Protein AF-A0A8T4PEE8-F1 (afdb_monomer)

Secondary structure (DSSP, 8-state):
----PPPPPP-----PPPPGGGGTT--S----------------EE-TT--EEE-SSEEEEE-TTS-EEEEEE---

pLDDT: mean 70.34, std 17.91, range [41.25, 96.44]

Radius of gyration: 25.06 Å; Cα contacts (8 Å, |Δi|>4): 56; chains: 1; bounding box: 60×36×49 Å

Sequence (76 aa):
MLSTYKPKSIQVIGFDRFDYDFLKNIRRDLVISIPFIHAQEINYVVDANGNLISDGKYYREYNGLNQLVRLGNTST

Solvent-accessible surface area (backbone atoms only — not comparable to full-atom values): 5519 Å² total; per-residue (Å²): 138,86,87,81,86,76,84,80,81,85,80,80,80,77,82,75,83,80,74,78,79,79,65,82,78,69,70,98,68,86,81,78,82,72,81,86,72,83,79,78,83,73,58,72,40,62,50,97,88,67,48,72,33,30,54,76,51,40,39,44,42,63,49,100,82,75,42,81,75,46,76,46,73,50,81,127

Foldseek 3Di:
DDDDDDDDDDDDDDDDDDDPVVPPDDPPDPPDPDPPDPPDDFDWDADPVRHTQDRPFWGFDADPVRHTPDIDGPDD

Structure (mmCIF, N/CA/C/O backbone):
data_AF-A0A8T4PEE8-F1
#
_entry.id   AF-A0A8T4PEE8-F1
#
loop_
_atom_site.group_PDB
_atom_site.id
_atom_site.type_symbol
_atom_site.label_atom_id
_atom_site.label_alt_id
_atom_site.label_comp_id
_atom_site.label_asym_id
_atom_site.label_entity_id
_atom_site.label_seq_id
_atom_site.pdbx_PDB_ins_code
_atom_site.Cartn_x
_atom_site.Cartn_y
_atom_site.Cartn_z
_atom_site.occupancy
_atom_site.B_iso_or_equiv
_atom_site.auth_seq_id
_atom_site.auth_comp_id
_atom_site.auth_asym_id
_atom_site.auth_atom_id
_atom_site.pdbx_PDB_model_num
ATOM 1 N N . MET A 1 1 ? 6.021 27.427 15.212 1.00 42.91 1 MET A N 1
ATOM 2 C CA . MET A 1 1 ? 7.314 27.530 14.500 1.00 42.91 1 MET A CA 1
ATOM 3 C C . MET A 1 1 ? 7.140 26.916 13.120 1.00 42.91 1 MET A C 1
ATOM 5 O O . MET A 1 1 ? 6.699 25.778 13.047 1.00 42.91 1 MET A O 1
ATOM 9 N N . LEU A 1 2 ? 7.395 27.677 12.052 1.00 41.25 2 LEU A N 1
ATOM 10 C CA . LEU A 1 2 ? 7.243 27.243 10.658 1.00 41.25 2 LEU A CA 1
ATOM 11 C C . LEU A 1 2 ? 8.633 26.865 10.119 1.00 41.25 2 LEU A C 1
ATOM 13 O O . LEU A 1 2 ? 9.540 27.693 10.161 1.00 41.25 2 LEU A O 1
ATOM 17 N N . SER A 1 3 ? 8.821 25.619 9.681 1.00 46.84 3 SER A N 1
ATOM 18 C CA . SER A 1 3 ? 10.094 25.151 9.118 1.00 46.84 3 SER A CA 1
ATOM 19 C C . SER A 1 3 ? 10.111 25.398 7.610 1.00 46.84 3 SER A C 1
ATOM 21 O O . SER A 1 3 ? 9.363 24.768 6.864 1.00 46.84 3 SER A O 1
ATOM 23 N N . THR A 1 4 ? 10.940 26.341 7.163 1.00 50.28 4 THR A N 1
ATOM 24 C CA . THR A 1 4 ? 11.137 26.662 5.743 1.00 50.28 4 THR A CA 1
ATOM 25 C C . THR A 1 4 ? 12.178 25.718 5.145 1.00 50.28 4 THR A C 1
ATOM 27 O O . THR A 1 4 ? 13.357 25.781 5.498 1.00 50.28 4 THR A O 1
ATOM 30 N N . TYR A 1 5 ? 11.766 24.855 4.216 1.00 55.28 5 TYR A N 1
ATOM 31 C CA . TYR A 1 5 ? 12.684 24.018 3.442 1.00 55.28 5 TYR A CA 1
ATOM 32 C C . TYR A 1 5 ? 13.481 24.878 2.446 1.00 55.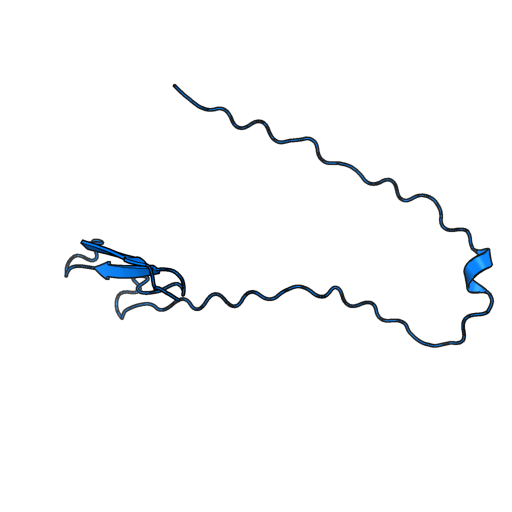28 5 TYR A C 1
ATOM 34 O O . TYR A 1 5 ? 12.897 25.561 1.605 1.00 55.28 5 TYR A O 1
ATOM 42 N N . LYS A 1 6 ? 14.818 24.839 2.528 1.00 52.81 6 LYS A N 1
ATOM 43 C CA . LYS A 1 6 ? 15.718 25.407 1.512 1.00 52.81 6 LYS A CA 1
ATOM 44 C C . LYS A 1 6 ? 16.178 24.291 0.563 1.00 52.81 6 LYS A C 1
ATOM 46 O O . LYS A 1 6 ? 16.872 23.385 1.030 1.00 52.81 6 LYS A O 1
ATOM 51 N N . PRO A 1 7 ? 15.858 24.342 -0.741 1.00 51.88 7 PRO A N 1
ATOM 52 C CA . PRO A 1 7 ? 16.408 23.388 -1.696 1.00 51.88 7 PRO A CA 1
ATOM 53 C C . PRO A 1 7 ? 17.922 23.604 -1.840 1.00 51.88 7 PRO A C 1
ATOM 55 O O . PRO A 1 7 ? 18.393 24.738 -1.954 1.00 51.88 7 PRO A O 1
ATOM 58 N N . LYS A 1 8 ? 18.695 22.512 -1.813 1.00 54.66 8 LYS A N 1
ATOM 59 C CA . LYS A 1 8 ? 20.128 22.536 -2.143 1.00 54.66 8 LYS A CA 1
ATOM 60 C C . LYS A 1 8 ? 20.283 22.708 -3.657 1.00 54.66 8 LYS A C 1
ATOM 62 O O . LYS A 1 8 ? 19.523 22.133 -4.429 1.00 54.66 8 LYS A O 1
ATOM 67 N N . SER A 1 9 ? 21.239 23.542 -4.050 1.00 60.81 9 SER A N 1
ATOM 68 C CA . SER A 1 9 ? 21.512 23.956 -5.428 1.00 60.81 9 SER A CA 1
ATOM 69 C C . SER A 1 9 ? 21.659 22.783 -6.401 1.00 60.81 9 SER A C 1
ATOM 71 O O . SER A 1 9 ? 22.316 21.791 -6.091 1.00 60.81 9 SER A O 1
ATOM 73 N N . ILE A 1 10 ? 21.084 22.945 -7.595 1.00 57.62 10 ILE A N 1
ATOM 74 C CA . ILE A 1 10 ? 21.222 22.033 -8.735 1.00 57.62 10 ILE A CA 1
ATOM 75 C C . ILE A 1 10 ? 22.652 22.141 -9.269 1.00 57.62 10 ILE A C 1
ATOM 77 O O . ILE A 1 10 ? 23.109 23.229 -9.618 1.00 57.62 10 ILE A O 1
ATOM 81 N N . GLN A 1 11 ? 23.357 21.015 -9.330 1.00 52.78 11 GLN A N 1
ATOM 82 C CA . GLN A 1 11 ? 24.683 20.934 -9.927 1.00 52.78 11 GLN A CA 1
ATOM 83 C C . GLN A 1 11 ? 24.510 20.717 -11.435 1.00 52.78 11 GLN A C 1
ATOM 85 O O . GLN A 1 11 ? 24.089 19.648 -11.872 1.00 52.78 11 GLN A O 1
ATOM 90 N N . VAL A 1 12 ? 24.780 21.750 -12.235 1.00 51.12 12 VAL A N 1
ATOM 91 C CA . VAL A 1 12 ? 24.852 21.614 -13.695 1.00 51.12 12 VAL A CA 1
ATOM 92 C C . VAL A 1 12 ? 26.191 20.957 -14.007 1.00 51.12 12 VAL A C 1
ATOM 94 O O . VAL A 1 12 ? 27.237 21.590 -13.886 1.00 51.12 12 VAL A O 1
ATOM 97 N N . ILE A 1 13 ? 26.168 19.668 -14.343 1.00 55.97 13 ILE A N 1
ATOM 98 C CA . ILE A 1 13 ? 27.366 18.953 -14.785 1.00 55.97 13 ILE A CA 1
ATOM 99 C C . ILE A 1 13 ? 27.675 19.451 -16.198 1.00 55.97 13 ILE A C 1
ATOM 101 O O . ILE A 1 13 ? 26.932 19.176 -17.139 1.00 55.97 13 ILE A O 1
ATOM 105 N N . GLY A 1 14 ? 28.734 20.251 -16.328 1.00 49.69 14 GLY A N 1
ATOM 106 C CA . GLY A 1 14 ? 29.287 20.624 -17.625 1.00 49.69 14 GLY A CA 1
ATOM 107 C C . GLY A 1 14 ? 29.769 19.371 -18.351 1.00 49.69 14 GLY A C 1
ATOM 108 O O . GLY A 1 14 ? 30.443 18.529 -17.762 1.00 49.69 14 GLY A O 1
ATOM 109 N N . PHE A 1 15 ? 29.396 19.226 -19.619 1.00 52.41 15 PHE A N 1
ATOM 110 C CA . PHE A 1 15 ? 29.936 18.173 -20.470 1.00 52.41 15 PHE A CA 1
ATOM 111 C C . PHE A 1 15 ? 31.319 18.613 -20.953 1.00 52.41 15 PHE A C 1
ATOM 113 O O . PHE A 1 15 ? 31.427 19.428 -21.872 1.00 52.41 15 PHE A O 1
ATOM 120 N N . ASP A 1 16 ? 32.371 18.099 -20.318 1.00 49.19 16 ASP A N 1
ATOM 121 C CA . ASP A 1 16 ? 33.730 18.250 -20.829 1.00 49.19 16 ASP A CA 1
ATOM 122 C C . ASP A 1 16 ? 33.885 17.453 -22.132 1.00 49.19 16 ASP A C 1
ATOM 124 O O . ASP A 1 16 ? 33.379 16.339 -22.285 1.00 49.19 16 ASP A O 1
ATOM 128 N N . ARG A 1 17 ? 34.526 18.089 -23.118 1.00 52.94 17 ARG A N 1
ATOM 129 C CA . ARG A 1 17 ? 34.662 17.603 -24.497 1.00 52.94 17 ARG A CA 1
ATOM 130 C C . ARG A 1 17 ? 35.348 16.234 -24.521 1.00 52.94 17 ARG A C 1
ATOM 132 O O . ARG A 1 17 ? 36.456 16.097 -24.014 1.00 52.94 17 ARG A O 1
ATOM 139 N N . PHE A 1 18 ? 34.726 15.252 -25.169 1.00 53.25 18 PHE A N 1
ATOM 140 C CA . PHE A 1 18 ? 35.364 13.967 -25.448 1.00 53.25 18 PHE A CA 1
ATOM 141 C C . PHE A 1 18 ? 36.350 14.105 -26.618 1.00 53.25 18 PHE A C 1
ATOM 143 O O . PHE A 1 18 ? 35.982 14.605 -27.683 1.00 53.25 18 PHE A O 1
ATOM 150 N N . ASP A 1 19 ? 37.592 13.660 -26.413 1.00 52.25 19 ASP A N 1
ATOM 151 C CA . ASP A 1 19 ? 38.623 13.568 -27.452 1.00 52.25 19 ASP A CA 1
ATOM 152 C C . ASP A 1 19 ? 38.237 12.509 -28.499 1.00 52.25 19 ASP A C 1
ATOM 154 O O . ASP A 1 19 ? 37.991 11.343 -28.180 1.00 52.25 19 ASP A O 1
ATOM 158 N N . TYR A 1 20 ? 38.191 12.915 -29.771 1.00 52.81 20 TYR A N 1
ATOM 159 C CA . TYR A 1 20 ? 37.711 12.086 -30.886 1.00 52.81 20 TYR A CA 1
ATOM 160 C C . TYR A 1 20 ? 38.663 10.944 -31.283 1.00 52.81 20 TYR A C 1
ATOM 162 O O . TYR A 1 20 ? 38.267 10.048 -32.031 1.00 52.81 20 TYR A O 1
ATOM 170 N N . ASP A 1 21 ? 39.895 10.926 -30.770 1.00 56.06 21 ASP A N 1
ATOM 171 C CA . ASP A 1 21 ? 40.905 9.932 -31.154 1.00 56.06 21 ASP A CA 1
ATOM 172 C C . ASP A 1 21 ? 40.750 8.572 -30.450 1.00 56.06 21 ASP A C 1
ATOM 174 O O . ASP A 1 21 ? 41.328 7.576 -30.891 1.00 56.06 21 ASP A O 1
ATOM 178 N N . PHE A 1 22 ? 39.905 8.472 -29.418 1.00 56.16 22 PHE A N 1
ATOM 179 C CA . PHE A 1 22 ? 39.663 7.208 -28.708 1.00 56.16 22 PHE A CA 1
ATOM 180 C C . PHE A 1 22 ? 38.803 6.202 -29.505 1.00 56.16 22 PHE A C 1
ATOM 182 O O . PHE A 1 22 ? 38.767 5.014 -29.190 1.00 56.16 22 PHE A O 1
ATOM 189 N N . LEU A 1 23 ? 38.124 6.643 -30.571 1.00 53.00 23 LEU A N 1
ATOM 190 C CA . LEU A 1 23 ? 37.106 5.843 -31.271 1.00 53.00 23 LEU A CA 1
ATOM 191 C C . LEU A 1 23 ? 37.593 5.158 -32.557 1.00 53.00 23 LEU A C 1
ATOM 193 O O . LEU A 1 23 ? 36.813 4.488 -33.232 1.00 53.00 23 LEU A O 1
ATOM 197 N N . LYS A 1 24 ? 38.876 5.277 -32.917 1.00 53.25 24 LYS A N 1
ATOM 198 C CA . LYS A 1 24 ? 39.359 4.843 -34.241 1.00 53.25 24 LYS A CA 1
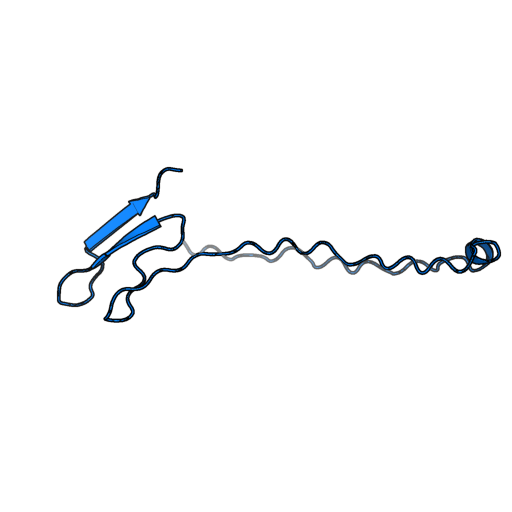ATOM 199 C C . LYS A 1 24 ? 39.513 3.322 -34.417 1.00 53.25 24 LYS A C 1
ATOM 201 O O . LYS A 1 24 ? 39.674 2.872 -35.546 1.00 53.25 24 LYS A O 1
ATOM 206 N N . ASN A 1 25 ? 39.455 2.526 -33.344 1.00 55.75 25 ASN A N 1
ATOM 207 C CA . ASN A 1 25 ? 39.780 1.088 -33.388 1.00 55.75 25 ASN A CA 1
ATOM 208 C C . ASN A 1 25 ? 38.735 0.140 -32.777 1.00 55.75 25 ASN A C 1
ATOM 210 O O . ASN A 1 25 ? 38.998 -1.058 -32.665 1.00 55.75 25 ASN A O 1
ATOM 214 N N . ILE A 1 26 ? 37.550 0.619 -32.399 1.00 56.25 26 ILE A N 1
ATOM 215 C CA . ILE A 1 26 ? 36.531 -0.265 -31.824 1.00 56.25 26 ILE A CA 1
ATOM 216 C C . ILE A 1 26 ? 35.700 -0.849 -32.973 1.00 56.25 26 ILE A C 1
ATOM 218 O O . ILE A 1 26 ? 35.053 -0.129 -33.734 1.00 56.25 26 ILE A O 1
ATOM 222 N N . ARG A 1 27 ? 35.791 -2.177 -33.135 1.00 53.72 27 ARG A N 1
ATOM 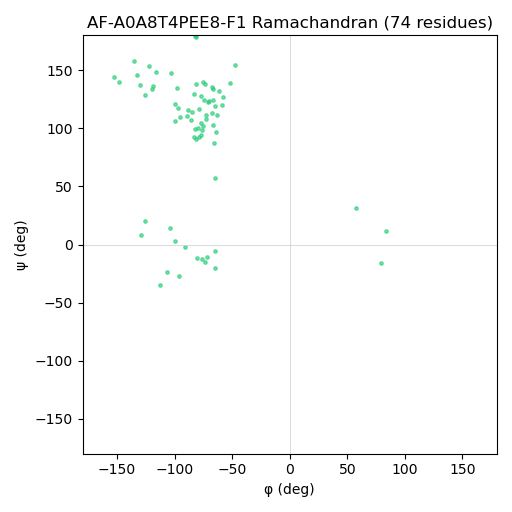223 C CA . ARG A 1 27 ? 34.934 -2.986 -34.012 1.00 53.72 27 ARG A CA 1
ATOM 224 C C . ARG A 1 27 ? 33.463 -2.622 -33.784 1.00 53.72 27 ARG A C 1
ATOM 226 O O . ARG A 1 27 ? 33.099 -2.145 -32.717 1.00 53.72 27 ARG A O 1
ATOM 233 N N . ARG A 1 28 ? 32.634 -2.847 -34.807 1.00 54.59 28 ARG A N 1
ATOM 234 C CA . ARG A 1 28 ? 31.188 -2.563 -34.859 1.00 54.59 28 ARG A CA 1
ATOM 235 C C . ARG A 1 28 ? 30.365 -3.394 -33.859 1.00 54.59 28 ARG A C 1
ATOM 237 O O . ARG A 1 28 ? 29.434 -4.082 -34.259 1.00 54.59 28 ARG A O 1
ATOM 244 N N . ASP A 1 29 ? 30.681 -3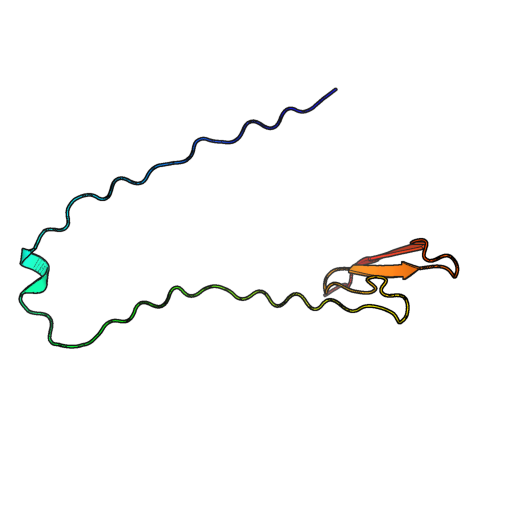.312 -32.580 1.00 59.19 29 ASP A N 1
ATOM 245 C CA . ASP A 1 29 ? 29.880 -3.889 -31.519 1.00 59.19 29 ASP A CA 1
ATOM 246 C C . ASP A 1 29 ? 29.060 -2.743 -30.937 1.00 59.19 29 ASP A C 1
ATOM 248 O O . ASP A 1 29 ? 29.571 -1.817 -30.307 1.00 59.19 29 ASP A O 1
ATOM 252 N N . LEU A 1 30 ? 27.769 -2.756 -31.259 1.00 58.66 30 LEU A N 1
ATOM 253 C CA . LEU A 1 30 ? 26.796 -1.809 -30.741 1.00 58.66 30 LEU A CA 1
ATOM 254 C C . LEU A 1 30 ? 26.684 -2.015 -29.224 1.00 58.66 30 LEU A C 1
ATOM 256 O O . LEU A 1 30 ? 25.964 -2.894 -28.755 1.00 58.66 30 LEU A O 1
ATOM 260 N N . VAL A 1 31 ? 27.406 -1.205 -28.453 1.00 64.31 31 VAL A N 1
ATOM 261 C CA . VAL A 1 31 ? 27.275 -1.160 -26.995 1.00 64.31 31 VAL A CA 1
ATOM 262 C C . VAL A 1 31 ? 26.033 -0.336 -26.659 1.00 64.31 31 VAL A C 1
ATOM 264 O O . VAL A 1 31 ? 26.083 0.888 -26.572 1.00 64.31 31 VAL A O 1
ATOM 267 N N . ILE A 1 32 ? 24.890 -1.008 -26.503 1.00 65.44 32 ILE A N 1
ATOM 268 C CA . ILE A 1 32 ? 23.670 -0.390 -25.969 1.00 65.44 32 ILE A CA 1
ATOM 269 C C . ILE A 1 32 ? 23.773 -0.399 -24.441 1.00 65.44 32 ILE A C 1
ATOM 271 O O . ILE A 1 32 ? 23.494 -1.409 -23.797 1.00 65.44 32 ILE A O 1
ATOM 275 N N . SER A 1 33 ? 24.162 0.722 -23.836 1.00 64.19 33 SER A N 1
ATOM 276 C CA . SER A 1 33 ? 24.025 0.914 -22.389 1.00 64.19 33 SER A CA 1
ATOM 277 C C . SER A 1 33 ? 22.587 1.335 -22.070 1.00 64.19 33 SER A C 1
ATOM 279 O O . SER A 1 33 ? 22.263 2.524 -22.094 1.00 64.19 33 SER A O 1
ATOM 281 N N . ILE A 1 34 ? 21.706 0.367 -21.806 1.00 64.12 34 ILE A N 1
ATOM 282 C CA . ILE A 1 34 ? 20.360 0.656 -21.295 1.00 64.12 34 ILE A CA 1
ATOM 283 C C . ILE A 1 34 ? 20.517 1.045 -19.819 1.00 64.12 34 ILE A C 1
ATOM 285 O O . ILE A 1 34 ? 21.107 0.269 -19.061 1.00 64.12 34 ILE A O 1
ATOM 289 N N . PRO A 1 35 ? 20.035 2.218 -19.375 1.00 62.25 35 PRO A N 1
ATOM 290 C CA . PRO A 1 35 ? 20.026 2.534 -17.956 1.00 62.25 35 PRO A CA 1
ATOM 291 C C . PRO A 1 35 ? 19.196 1.471 -17.228 1.00 62.25 35 PRO A C 1
ATOM 293 O O . PRO A 1 35 ? 18.017 1.286 -17.528 1.00 62.25 35 PRO A O 1
ATOM 296 N N . PHE A 1 36 ? 19.815 0.758 -16.284 1.00 58.66 36 PHE A N 1
ATOM 297 C CA . PHE A 1 36 ? 19.110 -0.113 -15.345 1.00 58.66 36 PHE A CA 1
ATOM 298 C C . PHE A 1 36 ? 18.233 0.769 -14.453 1.00 58.66 36 PHE A C 1
ATOM 300 O O . PHE A 1 36 ? 18.656 1.245 -13.401 1.00 58.66 36 PHE A O 1
ATOM 307 N N . ILE A 1 37 ? 17.014 1.047 -14.903 1.00 61.78 37 ILE A N 1
ATOM 308 C CA . ILE A 1 37 ? 16.001 1.681 -14.070 1.00 61.78 37 ILE A CA 1
ATOM 309 C C . ILE A 1 37 ? 15.440 0.577 -13.176 1.00 61.78 37 ILE A C 1
ATOM 311 O O . ILE A 1 37 ? 14.874 -0.404 -13.653 1.00 61.78 37 ILE A O 1
ATOM 315 N N . HIS A 1 38 ? 15.638 0.721 -11.869 1.00 55.34 38 HIS A N 1
ATOM 316 C CA . HIS A 1 38 ? 15.018 -0.134 -10.866 1.00 55.34 38 HIS A CA 1
ATOM 317 C C . HIS A 1 38 ? 13.501 0.119 -10.878 1.00 55.34 38 HIS A C 1
ATOM 319 O O . HIS A 1 38 ? 13.039 1.148 -10.384 1.00 55.34 38 HIS A O 1
ATOM 325 N N . ALA A 1 39 ? 12.727 -0.786 -11.480 1.00 55.84 39 ALA A N 1
ATOM 326 C CA . ALA A 1 39 ? 11.271 -0.771 -11.392 1.00 55.84 39 ALA A CA 1
ATOM 327 C C . ALA A 1 39 ? 10.867 -1.327 -10.021 1.00 55.84 39 ALA A C 1
ATOM 329 O O . ALA A 1 39 ? 10.790 -2.537 -9.826 1.00 55.84 39 ALA A O 1
ATOM 330 N N . GLN A 1 40 ? 10.669 -0.443 -9.044 1.00 61.16 40 GLN A N 1
ATOM 331 C CA . GLN A 1 40 ? 10.082 -0.840 -7.771 1.00 61.16 40 GLN A CA 1
ATOM 332 C C . GLN A 1 40 ? 8.577 -1.045 -7.989 1.00 61.16 40 GLN A C 1
ATOM 334 O O . GLN A 1 40 ? 7.827 -0.076 -8.095 1.00 61.16 40 GLN A O 1
ATOM 339 N N . GLU A 1 41 ? 8.136 -2.299 -8.096 1.00 62.78 41 GLU A N 1
ATOM 340 C CA . GLU A 1 41 ? 6.710 -2.629 -8.137 1.00 62.78 41 GLU A CA 1
ATOM 341 C C . GLU A 1 41 ? 6.075 -2.307 -6.780 1.00 62.78 41 GLU A C 1
ATOM 343 O O . GLU A 1 41 ? 6.392 -2.921 -5.759 1.00 62.78 41 GLU A O 1
ATOM 348 N N . ILE A 1 42 ? 5.185 -1.313 -6.756 1.00 68.25 42 ILE A N 1
ATOM 349 C CA . ILE A 1 42 ? 4.360 -1.020 -5.586 1.00 68.25 42 ILE A CA 1
ATOM 350 C C . ILE A 1 42 ? 3.016 -1.722 -5.781 1.00 68.25 42 ILE A C 1
ATOM 352 O O . ILE A 1 42 ? 2.219 -1.335 -6.635 1.00 68.25 42 ILE A O 1
ATOM 356 N N . ASN A 1 43 ? 2.768 -2.761 -4.983 1.00 77.88 43 ASN A N 1
ATOM 357 C CA . ASN A 1 43 ? 1.523 -3.525 -5.013 1.00 77.88 43 ASN A CA 1
ATOM 358 C C . ASN A 1 43 ? 0.448 -2.825 -4.174 1.00 77.88 43 ASN A C 1
ATOM 360 O O . ASN A 1 43 ? 0.347 -3.040 -2.964 1.00 77.88 43 ASN A O 1
ATOM 364 N N . TYR A 1 44 ? -0.350 -1.979 -4.826 1.00 86.62 44 TYR A N 1
ATOM 365 C CA . TYR A 1 44 ? -1.534 -1.376 -4.220 1.00 86.62 44 TYR A CA 1
ATOM 366 C C . TYR A 1 44 ? -2.730 -2.327 -4.297 1.00 86.62 44 TYR A C 1
ATOM 368 O O . TYR A 1 44 ? -3.075 -2.825 -5.366 1.00 86.62 44 TYR A O 1
ATOM 376 N N . VAL A 1 45 ? -3.395 -2.538 -3.164 1.00 88.94 45 VAL A N 1
ATOM 377 C CA . VAL A 1 45 ? -4.630 -3.320 -3.059 1.00 88.94 45 VAL A CA 1
ATOM 378 C C . VAL A 1 45 ? -5.729 -2.414 -2.525 1.00 88.94 45 VAL A C 1
ATOM 380 O O . VAL A 1 45 ? -5.516 -1.692 -1.547 1.00 88.94 45 VAL A O 1
ATOM 383 N N . VAL A 1 46 ? -6.903 -2.464 -3.153 1.00 92.19 46 VAL A N 1
ATOM 384 C CA . VAL A 1 46 ? -8.076 -1.657 -2.794 1.00 92.19 46 VAL A CA 1
ATOM 385 C C . VAL A 1 46 ? -9.280 -2.536 -2.463 1.00 92.19 46 VAL A C 1
ATOM 387 O O . VAL A 1 46 ? -9.378 -3.665 -2.944 1.00 92.19 46 VAL A O 1
ATOM 390 N N . ASP A 1 47 ? -10.187 -2.021 -1.635 1.00 90.81 47 ASP A N 1
ATOM 391 C CA . ASP A 1 47 ? -11.492 -2.642 -1.393 1.00 90.81 47 ASP A CA 1
ATOM 392 C C . ASP A 1 47 ? -12.521 -2.293 -2.491 1.00 90.81 47 ASP A C 1
ATOM 394 O O . ASP A 1 47 ? -12.239 -1.557 -3.439 1.00 90.81 47 ASP A O 1
ATOM 398 N N . ALA A 1 48 ? -13.743 -2.819 -2.357 1.00 90.12 48 ALA A N 1
ATOM 399 C CA . ALA A 1 48 ? -14.835 -2.590 -3.308 1.00 90.12 48 ALA A CA 1
ATOM 400 C C . ALA A 1 48 ? -15.317 -1.126 -3.376 1.00 90.12 48 ALA A C 1
ATOM 402 O O . ALA A 1 48 ? -15.926 -0.733 -4.369 1.00 90.12 48 ALA A O 1
ATOM 403 N N . ASN A 1 49 ? -15.039 -0.321 -2.346 1.00 91.25 49 ASN A N 1
ATOM 404 C CA . ASN A 1 49 ? -15.369 1.103 -2.299 1.00 91.25 49 ASN A CA 1
ATOM 405 C C . ASN A 1 49 ? -14.222 1.979 -2.837 1.00 91.25 49 ASN A C 1
ATOM 407 O O . ASN A 1 49 ? -14.365 3.199 -2.906 1.00 91.25 49 ASN A O 1
ATOM 411 N N . GLY A 1 50 ? -13.094 1.371 -3.219 1.00 90.62 50 GLY A N 1
ATOM 412 C CA . GLY A 1 50 ? -11.905 2.059 -3.711 1.00 90.62 50 GLY A CA 1
ATOM 413 C C . GLY A 1 50 ? -10.980 2.583 -2.610 1.00 90.62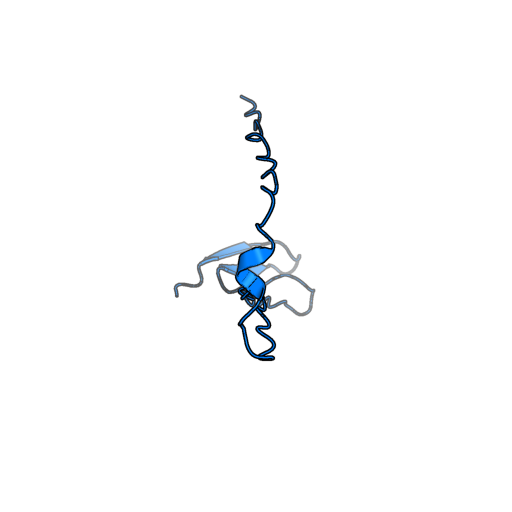 50 GLY A C 1
ATOM 414 O O . GLY A 1 50 ? -10.067 3.353 -2.911 1.00 90.62 50 GLY A O 1
ATOM 415 N N . ASN A 1 51 ? -11.171 2.187 -1.348 1.00 92.19 51 ASN A N 1
ATOM 416 C CA . ASN A 1 51 ? -10.239 2.553 -0.286 1.00 92.19 51 ASN A CA 1
ATOM 417 C C . ASN A 1 51 ? -8.963 1.712 -0.392 1.00 92.19 51 ASN A C 1
ATOM 419 O O . ASN A 1 51 ? -9.010 0.507 -0.637 1.00 92.19 51 ASN A O 1
ATOM 423 N N . LEU A 1 52 ? -7.809 2.338 -0.159 1.00 91.75 52 LEU A N 1
ATOM 424 C CA . LEU A 1 52 ? -6.514 1.660 -0.165 1.00 91.75 52 LEU A CA 1
ATOM 425 C C . LEU A 1 52 ? -6.360 0.779 1.078 1.00 91.75 52 LEU A C 1
ATOM 427 O O . LEU A 1 52 ? -6.181 1.307 2.170 1.00 91.75 52 LEU A O 1
ATOM 431 N N . ILE A 1 53 ? -6.341 -0.544 0.919 1.00 93.19 53 ILE A N 1
ATOM 432 C CA . ILE A 1 53 ? -6.205 -1.488 2.040 1.00 93.19 53 ILE A CA 1
ATOM 433 C C . ILE A 1 53 ? -4.765 -1.962 2.261 1.00 93.19 53 ILE A C 1
ATOM 435 O O . ILE A 1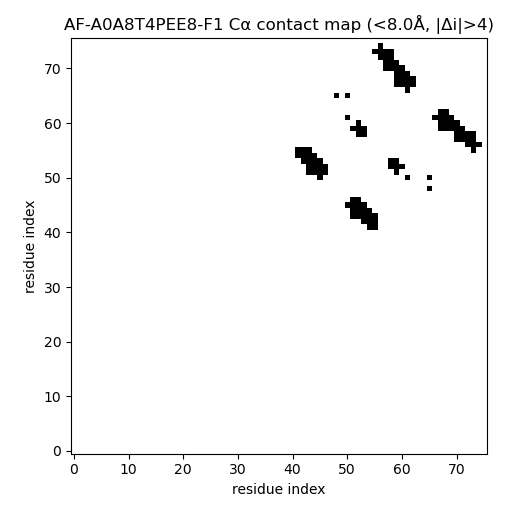 53 ? -4.400 -2.268 3.394 1.00 93.19 53 ILE A O 1
ATOM 439 N N . SER A 1 54 ? -3.923 -1.980 1.222 1.00 90.25 54 SER A N 1
ATOM 440 C CA . SER A 1 54 ? -2.503 -2.344 1.337 1.00 90.25 54 SER A CA 1
ATOM 441 C C . SER A 1 54 ? -1.653 -1.676 0.259 1.00 90.25 54 SER A C 1
ATOM 443 O O . SER A 1 54 ? -2.104 -1.510 -0.869 1.00 90.25 54 SER A O 1
ATOM 445 N N . ASP A 1 55 ? -0.425 -1.300 0.602 1.00 87.69 55 ASP A N 1
ATOM 446 C CA . ASP A 1 55 ? 0.597 -0.776 -0.324 1.00 87.69 55 ASP A CA 1
ATOM 447 C C . ASP A 1 55 ? 1.917 -1.564 -0.244 1.00 87.69 55 ASP A C 1
ATOM 449 O O . ASP A 1 55 ? 2.987 -1.056 -0.580 1.00 87.69 55 ASP A O 1
ATOM 453 N N . GLY A 1 56 ? 1.858 -2.793 0.277 1.00 81.50 56 GLY A N 1
ATOM 454 C CA . GLY A 1 56 ? 3.025 -3.644 0.516 1.00 81.50 56 GLY A CA 1
ATOM 455 C C . GLY A 1 56 ? 3.821 -3.297 1.779 1.00 81.50 56 GLY A C 1
ATOM 456 O O . GLY A 1 56 ? 4.575 -4.140 2.255 1.00 81.50 56 GLY A O 1
ATOM 457 N N . LYS A 1 57 ? 3.629 -2.112 2.375 1.00 83.50 57 LYS A N 1
ATOM 458 C CA . LYS A 1 57 ? 4.324 -1.686 3.603 1.00 83.50 57 LYS A CA 1
ATOM 459 C C . LYS A 1 57 ? 3.388 -1.566 4.802 1.00 83.50 57 LYS A C 1
ATOM 461 O O . LYS A 1 57 ? 3.787 -1.850 5.932 1.00 83.50 57 LYS A O 1
ATOM 466 N N . TYR A 1 58 ? 2.154 -1.147 4.562 1.00 87.50 58 TYR A N 1
ATOM 467 C CA . TYR A 1 58 ? 1.145 -0.953 5.590 1.00 87.50 58 TYR A CA 1
ATOM 468 C C . TYR A 1 58 ? -0.176 -1.585 5.174 1.00 87.50 58 TYR A C 1
ATOM 470 O O . TYR A 1 58 ? -0.560 -1.511 4.005 1.00 87.50 58 TYR A O 1
ATOM 478 N N . TYR A 1 59 ? -0.908 -2.114 6.151 1.00 91.69 59 TYR A N 1
ATOM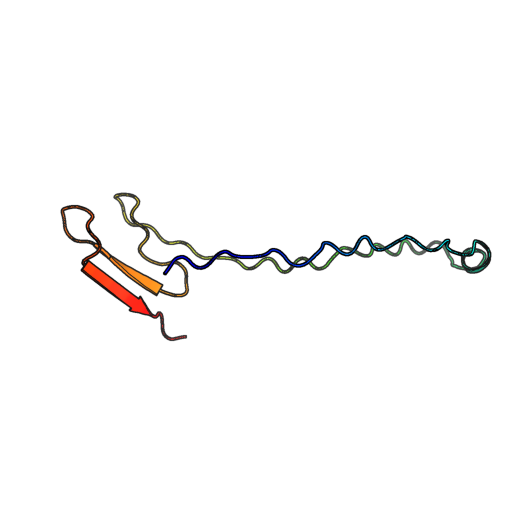 479 C CA . TYR A 1 59 ? -2.317 -2.456 5.999 1.00 91.69 59 TYR A CA 1
ATOM 480 C C . TYR A 1 59 ? -3.201 -1.402 6.673 1.00 91.69 59 TYR A C 1
ATOM 482 O O . TYR A 1 59 ? -2.820 -0.780 7.672 1.00 91.69 59 TYR A O 1
ATOM 490 N N . ARG A 1 60 ? -4.383 -1.182 6.099 1.00 93.50 60 ARG A N 1
ATOM 491 C CA . ARG A 1 60 ? -5.359 -0.170 6.518 1.00 93.50 60 ARG A CA 1
ATOM 492 C C . ARG A 1 60 ? -6.728 -0.819 6.664 1.00 93.50 60 ARG A C 1
ATOM 494 O O . ARG A 1 60 ? -7.133 -1.597 5.806 1.00 93.50 60 ARG A O 1
ATOM 501 N N . GLU A 1 61 ? -7.443 -0.470 7.727 1.00 93.25 61 GLU A N 1
ATOM 502 C CA . GLU A 1 61 ? -8.826 -0.902 7.945 1.00 93.25 61 GLU A CA 1
ATOM 503 C C . GLU A 1 61 ? -9.739 0.324 8.006 1.00 93.25 61 GLU A C 1
ATOM 505 O O . GLU A 1 61 ? -9.422 1.316 8.672 1.00 93.25 61 GLU A O 1
ATOM 510 N N . TYR A 1 62 ? -10.884 0.237 7.332 1.00 95.38 62 TYR A N 1
ATOM 511 C CA . TYR A 1 62 ? -11.889 1.294 7.272 1.00 95.38 62 TYR A CA 1
ATOM 512 C C . TYR A 1 62 ? -13.192 0.824 7.920 1.00 95.38 62 TYR A C 1
ATOM 514 O O . TYR A 1 62 ? -13.530 -0.359 7.874 1.00 95.38 62 TYR A O 1
ATOM 522 N N . ASN A 1 63 ? -13.934 1.748 8.530 1.00 92.69 63 ASN A N 1
ATOM 523 C CA . ASN A 1 63 ? -15.294 1.479 9.001 1.00 92.69 63 ASN A CA 1
ATOM 524 C C . ASN A 1 63 ? -16.329 1.595 7.864 1.00 92.69 63 ASN A C 1
ATOM 526 O O . ASN A 1 63 ? -16.010 1.970 6.738 1.00 92.69 63 ASN A O 1
ATOM 530 N N . GLY A 1 64 ? -17.604 1.343 8.181 1.00 92.88 64 GLY A N 1
ATOM 531 C CA . GLY A 1 64 ? -18.712 1.430 7.217 1.00 92.88 64 GLY A CA 1
ATOM 532 C C . GLY A 1 64 ? -19.004 2.831 6.657 1.00 92.88 64 GLY A C 1
ATOM 533 O O . GLY A 1 64 ? -19.842 2.96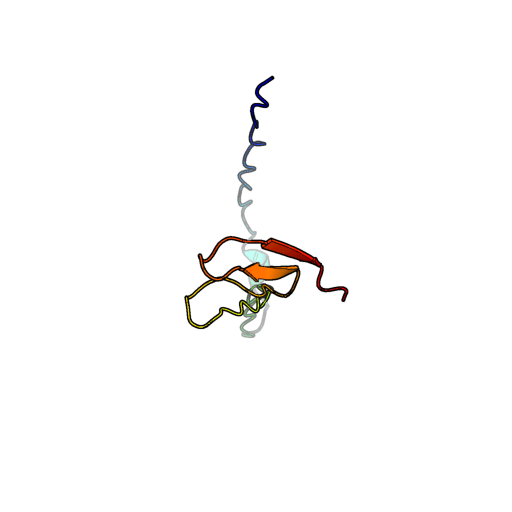0 5.773 1.00 92.88 64 GLY A O 1
ATOM 534 N N . LEU A 1 65 ? -18.329 3.875 7.148 1.00 95.81 65 LEU A N 1
ATOM 535 C CA . LEU A 1 65 ? -18.398 5.246 6.631 1.00 95.81 65 LEU A CA 1
ATOM 536 C C . LEU A 1 65 ? -17.146 5.615 5.810 1.00 95.81 65 LEU A C 1
ATOM 538 O O . LEU A 1 65 ? -16.910 6.796 5.560 1.00 95.81 65 LEU A O 1
ATOM 542 N N . ASN A 1 66 ? -16.330 4.627 5.417 1.00 92.12 66 ASN A N 1
ATOM 543 C CA . ASN A 1 66 ? -15.037 4.799 4.739 1.00 92.12 66 ASN A CA 1
ATOM 544 C C . ASN A 1 66 ? -14.029 5.652 5.532 1.00 92.12 66 ASN A C 1
ATOM 546 O O . ASN A 1 66 ? -13.181 6.338 4.963 1.00 92.12 66 ASN A O 1
ATOM 550 N N . GLN A 1 67 ? -14.091 5.612 6.864 1.00 93.75 67 GLN A N 1
ATOM 551 C CA . GLN A 1 67 ? -13.126 6.296 7.726 1.00 93.75 67 GLN A CA 1
ATOM 552 C C . GLN A 1 67 ? -12.062 5.308 8.197 1.00 93.75 67 GLN A C 1
ATOM 554 O O . GLN A 1 67 ? -12.391 4.205 8.633 1.00 93.75 67 GLN A O 1
ATOM 559 N N . LEU A 1 68 ? -10.793 5.713 8.1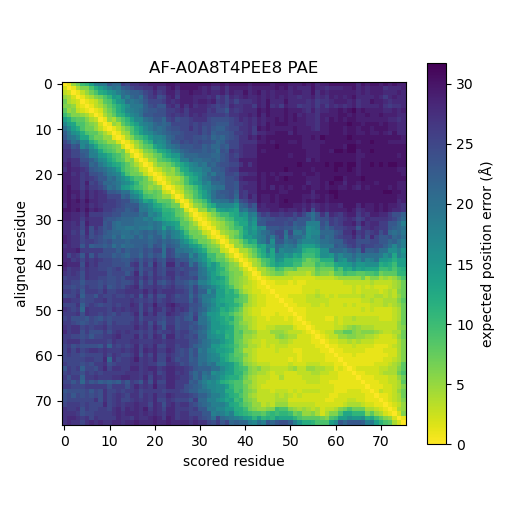33 1.00 95.69 68 LEU A N 1
ATOM 560 C CA . LEU A 1 68 ? -9.667 4.902 8.593 1.00 95.69 68 LEU A CA 1
ATOM 561 C C . LEU A 1 68 ? -9.765 4.688 10.110 1.00 95.69 68 LEU A C 1
ATOM 563 O O . LEU A 1 68 ? -9.720 5.651 10.873 1.00 95.69 68 LEU A O 1
ATOM 567 N N . VAL A 1 69 ? -9.865 3.432 10.541 1.00 96.44 69 VAL A N 1
ATOM 568 C CA . VAL A 1 69 ? -9.928 3.060 11.966 1.00 96.44 69 VAL A CA 1
ATOM 569 C C . VAL A 1 69 ? -8.639 2.436 12.472 1.00 96.44 69 VAL A C 1
ATOM 571 O O . VAL A 1 69 ? -8.357 2.497 13.668 1.00 96.44 69 VAL A O 1
ATOM 574 N N . ARG A 1 70 ? -7.830 1.862 11.578 1.00 93.56 70 ARG A N 1
ATOM 575 C CA . ARG A 1 70 ? -6.572 1.220 11.951 1.00 93.56 70 ARG A CA 1
ATOM 576 C C . ARG A 1 70 ? -5.538 1.336 10.846 1.00 93.56 70 ARG A C 1
ATOM 578 O O . ARG A 1 70 ? -5.846 1.158 9.670 1.00 93.56 70 ARG A O 1
ATOM 585 N N . LEU A 1 71 ? -4.300 1.579 11.262 1.00 94.50 71 LEU A N 1
ATOM 586 C CA . LEU A 1 71 ? -3.107 1.493 10.433 1.00 94.50 71 LEU A CA 1
ATOM 587 C C . LEU A 1 71 ? -2.124 0.550 11.121 1.00 94.50 71 LEU A C 1
ATOM 589 O O . LEU A 1 71 ? -1.820 0.729 12.302 1.00 94.50 71 LEU A O 1
ATOM 593 N N . GLY A 1 72 ? -1.626 -0.440 10.391 1.00 90.12 72 GLY A N 1
ATOM 594 C CA . GLY A 1 72 ? -0.589 -1.330 10.886 1.00 90.12 72 GLY A CA 1
ATOM 595 C C . GLY A 1 72 ? 0.497 -1.563 9.852 1.00 90.12 72 GLY A C 1
ATOM 596 O O . GLY A 1 72 ? 0.298 -1.374 8.654 1.00 90.12 72 GLY A O 1
ATOM 597 N N . ASN A 1 73 ? 1.670 -1.958 10.332 1.00 90.25 73 ASN A N 1
ATOM 598 C CA . ASN A 1 73 ? 2.783 -2.305 9.462 1.00 90.25 73 ASN A CA 1
ATOM 599 C C . ASN A 1 73 ? 2.598 -3.734 8.968 1.00 90.25 73 ASN A C 1
ATOM 601 O O . ASN A 1 73 ? 2.266 -4.629 9.748 1.00 90.25 73 ASN A O 1
ATOM 605 N N . THR A 1 74 ? 2.869 -3.947 7.689 1.00 73.25 74 THR A N 1
ATOM 606 C CA . THR A 1 74 ? 3.128 -5.282 7.171 1.00 73.25 74 THR A CA 1
ATOM 607 C C . THR A 1 74 ? 4.545 -5.622 7.614 1.00 73.25 74 THR A C 1
ATOM 609 O O . THR A 1 74 ? 5.513 -5.105 7.060 1.00 73.25 74 THR A O 1
ATOM 612 N N . SER A 1 75 ? 4.680 -6.387 8.698 1.00 63.78 75 SER A N 1
ATOM 613 C CA . SER A 1 75 ? 5.983 -6.917 9.100 1.00 63.78 75 SER A CA 1
ATOM 614 C C . SER A 1 75 ? 6.456 -7.853 7.991 1.00 63.78 75 SER A C 1
ATOM 616 O O . SER A 1 75 ? 5.818 -8.877 7.754 1.00 63.78 75 SER A O 1
ATOM 618 N N . THR A 1 76 ? 7.507 -7.444 7.280 1.00 53.41 76 THR A N 1
ATOM 619 C CA . THR A 1 76 ? 8.274 -8.290 6.352 1.00 53.41 76 THR A CA 1
ATOM 620 C C . THR A 1 76 ? 8.788 -9.539 7.038 1.00 53.41 76 THR A C 1
ATOM 622 O O . THR A 1 76 ? 9.286 -9.384 8.180 1.00 53.41 76 THR A O 1
#

Mean predicted aligned error: 18.16 Å

Nearest PDB structures (foldseek):
  8w9z-assembly1_c  TM=3.091E-01  e=6.825E+00  Nicotiana tabacum